Protein AF-A0A817WUB9-F1 (afdb_monomer)

Sequence (134 aa):
MGGEQMSQNYQQDLDNEITELYLNYQKHNDSKNVFAFSRTPTTFISSMVLCYLIAGILDAVWLGGINFIFMFAFWVCFVLLSVWLYTKYSGEYAEIGEYIDYFADVIWNNGFQPVYSKCLRSAMRSVLGHTKVE

Mean predicted aligned error: 12.69 Å

Nearest PDB structures (foldseek):
  7abk-assembly1_A  TM=3.435E-01  e=7.924E+00  Synechocystis sp. PCC 6803 substr. Kazusa

Radius of gyration: 25.68 Å; Cα contacts (8 Å, |Δi|>4): 61; chains: 1; bounding box: 82×30×75 Å

Solvent-accessible surface area (backbone atoms only — not comparable to full-atom values): 7224 Å² total; per-residue (Å²): 140,84,56,69,69,61,56,52,51,54,50,50,52,49,53,51,50,50,50,53,50,48,53,52,52,49,49,59,51,59,32,66,50,58,68,83,51,49,63,44,62,51,42,45,53,52,49,37,52,52,32,50,52,51,23,53,55,33,47,74,71,68,39,59,78,60,23,51,56,32,52,49,52,33,52,52,46,50,51,52,52,51,52,37,53,44,19,42,66,65,59,54,63,52,66,61,31,51,54,50,46,50,53,33,50,52,49,36,61,70,53,48,48,57,51,52,53,51,50,50,52,51,52,49,49,56,57,55,62,69,71,76,80,128

Structure (mmCIF, N/CA/C/O backbone):
data_AF-A0A817WUB9-F1
#
_entry.id   AF-A0A817WUB9-F1
#
loop_
_atom_site.group_PDB
_atom_site.id
_atom_site.type_symbol
_atom_site.label_atom_id
_atom_site.label_alt_id
_atom_site.label_comp_id
_atom_site.label_asym_id
_atom_site.label_entity_id
_atom_site.label_seq_id
_atom_site.pdbx_PDB_ins_code
_atom_site.Cartn_x
_atom_site.Cartn_y
_atom_site.Cartn_z
_atom_site.occupancy
_atom_site.B_iso_or_equiv
_atom_site.auth_seq_id
_atom_site.auth_comp_id
_atom_site.auth_asym_id
_atom_site.auth_atom_id
_atom_site.pdbx_PDB_model_num
ATOM 1 N N . MET A 1 1 ? -36.523 16.716 47.051 1.00 55.31 1 MET A N 1
ATOM 2 C CA . MET A 1 1 ? -35.891 16.706 45.714 1.00 55.31 1 MET A CA 1
ATOM 3 C C . MET A 1 1 ? -34.434 16.342 45.932 1.00 55.31 1 MET A C 1
ATOM 5 O O . MET A 1 1 ? -33.773 17.081 46.643 1.00 55.31 1 MET A O 1
ATOM 9 N N . GLY A 1 2 ? -33.996 15.171 45.463 1.00 62.38 2 GLY A N 1
ATOM 10 C CA . GLY A 1 2 ? -32.681 14.598 45.802 1.00 62.38 2 GLY A CA 1
ATOM 11 C C . GLY A 1 2 ? -32.767 13.285 46.585 1.00 62.38 2 GLY A C 1
ATOM 12 O O . GLY A 1 2 ? -32.112 13.138 47.607 1.00 62.38 2 GLY A O 1
ATOM 13 N N . GLY A 1 3 ? -33.629 12.357 46.158 1.00 57.06 3 GLY A N 1
ATOM 14 C CA . GLY A 1 3 ? -33.581 10.988 46.676 1.00 57.06 3 GLY A CA 1
ATOM 15 C C . GLY A 1 3 ? -32.403 10.241 46.049 1.00 57.06 3 GLY A C 1
ATOM 16 O O . GLY A 1 3 ? -32.166 10.400 44.852 1.00 57.06 3 GLY A O 1
ATOM 17 N N . GLU A 1 4 ? -31.696 9.423 46.834 1.00 61.25 4 GLU A N 1
ATOM 18 C CA . GLU A 1 4 ? -30.528 8.625 46.407 1.00 61.25 4 GLU A CA 1
ATOM 19 C C . GLU A 1 4 ? -30.766 7.843 45.106 1.00 61.25 4 GLU A C 1
ATOM 21 O O . GLU A 1 4 ? -29.852 7.691 44.305 1.00 61.25 4 GLU A O 1
ATOM 26 N N . GLN A 1 5 ? -32.011 7.437 44.843 1.00 60.31 5 GLN A N 1
ATOM 27 C CA . GLN A 1 5 ? -32.416 6.740 43.618 1.00 60.31 5 GLN A CA 1
ATOM 28 C C . GLN A 1 5 ? -32.199 7.566 42.337 1.00 60.31 5 GLN A C 1
ATOM 30 O O . GLN A 1 5 ? -31.810 7.010 41.316 1.00 60.31 5 GLN A O 1
ATOM 35 N N . MET A 1 6 ? -32.395 8.892 42.370 1.00 58.50 6 MET A N 1
ATOM 36 C CA . MET A 1 6 ? -32.057 9.741 41.217 1.00 58.50 6 MET A CA 1
ATOM 37 C C . MET A 1 6 ? -30.546 9.869 41.051 1.00 58.50 6 MET A C 1
ATOM 39 O O . MET A 1 6 ? -30.057 9.816 39.930 1.00 58.50 6 MET A O 1
ATOM 43 N N . SER A 1 7 ? -29.805 9.995 42.156 1.00 64.69 7 SER A N 1
ATOM 44 C CA . SER A 1 7 ? -28.343 10.077 42.107 1.00 64.69 7 SER A CA 1
ATOM 45 C C . SER A 1 7 ? -27.722 8.796 41.549 1.00 64.69 7 SER A C 1
ATOM 47 O O . SER A 1 7 ? -26.759 8.886 40.802 1.00 64.69 7 SER A O 1
ATOM 49 N N . GLN A 1 8 ? -28.286 7.625 41.864 1.00 68.25 8 GLN A N 1
ATOM 50 C CA . GLN A 1 8 ? -27.835 6.331 41.340 1.00 68.25 8 GLN A CA 1
ATOM 51 C C . GLN A 1 8 ? -28.081 6.190 39.835 1.00 68.25 8 GLN A C 1
ATOM 53 O O . GLN A 1 8 ? -27.194 5.725 39.126 1.00 68.25 8 GLN A O 1
ATOM 58 N N . ASN A 1 9 ? -29.234 6.647 39.336 1.00 72.81 9 ASN A N 1
ATOM 59 C CA . ASN A 1 9 ? -29.519 6.638 37.899 1.00 72.81 9 ASN A CA 1
ATOM 60 C C . ASN A 1 9 ? -28.563 7.562 37.131 1.00 72.81 9 ASN A C 1
ATOM 62 O O . ASN A 1 9 ? -27.948 7.128 36.167 1.00 72.81 9 ASN A O 1
ATOM 66 N N . TYR A 1 10 ? -28.346 8.793 37.614 1.00 75.31 10 TYR A N 1
ATOM 67 C CA . TYR A 1 10 ? -27.355 9.699 37.015 1.00 75.31 10 TYR A CA 1
ATOM 68 C C . TYR A 1 10 ? -25.935 9.124 37.057 1.00 75.31 10 TYR A C 1
ATOM 70 O O . TYR A 1 10 ? -25.145 9.360 36.148 1.00 75.31 10 TYR A O 1
ATOM 78 N N . GLN A 1 11 ? -25.600 8.372 38.105 1.00 76.50 11 GLN A N 1
ATOM 79 C CA . GLN A 1 11 ? -24.300 7.726 38.235 1.00 76.50 11 GLN A CA 1
ATOM 80 C C . GLN A 1 11 ? -24.132 6.576 37.232 1.00 76.50 11 GLN A C 1
ATOM 82 O O . GLN A 1 11 ? -23.060 6.447 36.653 1.00 76.50 11 GLN A O 1
ATOM 87 N N . GLN A 1 12 ? -25.182 5.785 36.984 1.00 79.50 12 GLN A N 1
ATOM 88 C CA . GLN A 1 12 ? -25.181 4.762 35.932 1.00 79.50 12 GLN A CA 1
ATOM 89 C C . GLN A 1 12 ? -25.124 5.369 34.529 1.00 79.50 12 GLN A C 1
ATOM 91 O O . GLN A 1 12 ? -24.380 4.872 33.689 1.00 79.50 12 GLN A O 1
ATOM 96 N N . ASP A 1 13 ? -25.869 6.446 34.280 1.00 79.94 13 ASP A N 1
ATOM 97 C CA . ASP A 1 13 ? -25.844 7.143 32.992 1.00 79.94 13 ASP A CA 1
ATOM 98 C C . ASP A 1 13 ? -24.445 7.706 32.700 1.00 79.94 13 ASP A C 1
ATOM 100 O O . ASP A 1 13 ? -23.924 7.517 31.603 1.00 79.94 13 ASP A O 1
ATOM 104 N N . LEU A 1 14 ? -23.790 8.303 33.703 1.00 82.94 14 LEU A N 1
ATOM 105 C CA . LEU A 1 14 ? -22.408 8.780 33.593 1.00 82.94 14 LEU A CA 1
ATOM 106 C C . LEU A 1 14 ? -21.403 7.646 33.357 1.00 82.94 14 LEU A C 1
ATOM 108 O O . LEU A 1 14 ? -20.484 7.810 32.561 1.00 82.94 14 LEU A O 1
ATOM 112 N N . ASP A 1 15 ? -21.551 6.505 34.032 1.00 81.81 15 ASP A N 1
ATOM 113 C CA . ASP A 1 15 ? -20.637 5.364 33.872 1.00 81.81 15 ASP A CA 1
ATOM 114 C C . ASP A 1 15 ? -20.759 4.743 32.468 1.00 81.81 15 ASP A C 1
ATOM 116 O O . ASP A 1 15 ? -19.759 4.404 31.825 1.00 81.81 15 ASP A O 1
ATOM 120 N N . ASN A 1 16 ? -21.986 4.690 31.941 1.00 81.94 16 ASN A N 1
ATOM 121 C CA . ASN A 1 16 ? -22.257 4.288 30.564 1.00 81.94 16 ASN A CA 1
ATOM 122 C C . ASN A 1 16 ? -21.649 5.277 29.559 1.00 81.94 16 ASN A C 1
ATOM 124 O O . ASN A 1 16 ? -20.958 4.852 28.633 1.00 81.94 16 ASN A O 1
ATOM 128 N N . GLU A 1 17 ? -21.839 6.583 29.762 1.00 81.31 17 GLU A N 1
ATOM 129 C CA . GLU A 1 17 ? -21.307 7.630 28.881 1.00 81.31 17 GLU A CA 1
ATOM 130 C C . GLU A 1 17 ? -19.768 7.650 28.886 1.00 81.31 17 GLU A C 1
ATOM 132 O O . GLU A 1 17 ? -19.136 7.745 27.833 1.00 81.31 17 GLU A O 1
ATOM 137 N N . ILE A 1 18 ? -19.139 7.465 30.054 1.00 81.00 18 ILE A N 1
ATOM 138 C CA . ILE A 1 18 ? -17.680 7.324 30.190 1.00 81.00 18 ILE A CA 1
ATOM 139 C C . ILE A 1 18 ? -17.180 6.076 29.461 1.00 81.00 18 ILE A C 1
ATOM 141 O O . ILE A 1 18 ? -16.154 6.141 28.781 1.00 81.00 18 ILE A O 1
ATOM 145 N N . THR A 1 19 ? -17.887 4.951 29.574 1.00 82.12 19 THR A N 1
ATOM 146 C CA . THR A 1 19 ? -17.523 3.704 28.885 1.00 82.12 19 THR A CA 1
ATOM 147 C C . THR A 1 19 ? -17.631 3.860 27.367 1.00 82.12 19 THR A C 1
ATOM 149 O O . THR A 1 19 ? -16.750 3.418 26.627 1.00 82.12 19 THR A O 1
ATOM 152 N N . GLU A 1 20 ? -18.667 4.543 26.888 1.00 80.12 20 GLU A N 1
ATOM 153 C CA . GLU A 1 20 ? -18.881 4.815 25.467 1.00 80.12 20 GLU A CA 1
ATOM 154 C C . GLU A 1 20 ? -17.828 5.786 24.905 1.00 80.12 20 GLU A C 1
ATOM 156 O O . GLU A 1 20 ? -17.240 5.539 23.848 1.00 80.12 20 GLU A O 1
ATOM 161 N N . LEU A 1 21 ? -17.495 6.842 25.656 1.00 79.25 21 LEU A N 1
ATOM 162 C CA . LEU A 1 21 ? -16.381 7.743 25.354 1.00 79.25 21 LEU A CA 1
ATOM 163 C C . LEU A 1 21 ? -15.045 6.997 25.341 1.00 79.25 21 LEU A C 1
ATOM 165 O O . LEU A 1 21 ? -14.257 7.191 24.419 1.00 79.25 21 LEU A O 1
ATOM 169 N N . TYR A 1 22 ? -14.788 6.125 26.318 1.00 78.38 22 TYR A N 1
ATOM 170 C CA . TYR A 1 22 ? -13.572 5.313 26.382 1.00 78.38 22 TYR A CA 1
ATOM 171 C C . TYR A 1 22 ? -13.434 4.410 25.154 1.00 78.38 22 TYR A C 1
ATOM 173 O O . TYR A 1 22 ? -12.372 4.395 24.532 1.00 78.38 22 TYR A O 1
ATOM 181 N N . LEU A 1 23 ? -14.509 3.730 24.745 1.00 76.38 23 LEU A N 1
ATOM 182 C CA . LEU A 1 23 ? -14.531 2.914 23.528 1.00 76.38 23 LEU A CA 1
ATOM 183 C C . LEU A 1 23 ? -14.277 3.754 22.268 1.00 76.38 23 LEU A C 1
ATOM 185 O O . LEU A 1 23 ? -13.525 3.332 21.385 1.00 76.38 23 LEU A O 1
ATOM 189 N N . ASN A 1 24 ? -14.842 4.961 22.191 1.00 70.38 24 ASN A N 1
ATOM 190 C CA . ASN A 1 24 ? -14.583 5.893 21.093 1.00 70.38 24 ASN A CA 1
ATOM 191 C C . ASN A 1 24 ? -13.128 6.386 21.071 1.00 70.38 24 ASN A C 1
ATOM 193 O O . ASN A 1 24 ? -12.498 6.408 20.012 1.00 70.38 24 ASN A O 1
ATOM 197 N N . TYR A 1 25 ? -12.553 6.730 22.225 1.00 70.44 25 TYR A N 1
ATOM 198 C CA . TYR A 1 25 ? -11.150 7.138 22.329 1.00 70.44 25 TYR A CA 1
ATOM 199 C C . TYR A 1 25 ? -10.185 5.983 22.063 1.00 70.44 25 TYR A C 1
ATOM 201 O O . TYR A 1 25 ? -9.132 6.205 21.466 1.00 70.44 25 TYR A O 1
ATOM 209 N N . GLN A 1 26 ? -10.537 4.757 22.450 1.00 67.31 26 GLN A N 1
ATOM 210 C CA . GLN A 1 26 ? -9.768 3.556 22.141 1.00 67.31 26 GLN A CA 1
ATOM 211 C C . GLN A 1 26 ? -9.732 3.312 20.628 1.00 67.31 26 GLN A C 1
ATOM 213 O O . GLN A 1 26 ? -8.642 3.210 20.067 1.00 67.31 26 GLN A O 1
ATOM 218 N N . LYS A 1 27 ? -10.887 3.350 19.946 1.00 63.31 27 LYS A N 1
ATOM 219 C CA . LYS A 1 27 ? -10.953 3.285 18.473 1.00 63.31 27 LYS A CA 1
ATOM 220 C C . LYS A 1 27 ? -10.116 4.382 17.811 1.00 63.31 27 LYS A C 1
ATOM 222 O O . LYS A 1 27 ? -9.385 4.122 16.855 1.00 63.31 27 LYS A O 1
ATOM 227 N N . HIS A 1 28 ? -10.164 5.601 18.347 1.00 60.12 28 HIS A N 1
ATOM 228 C CA . H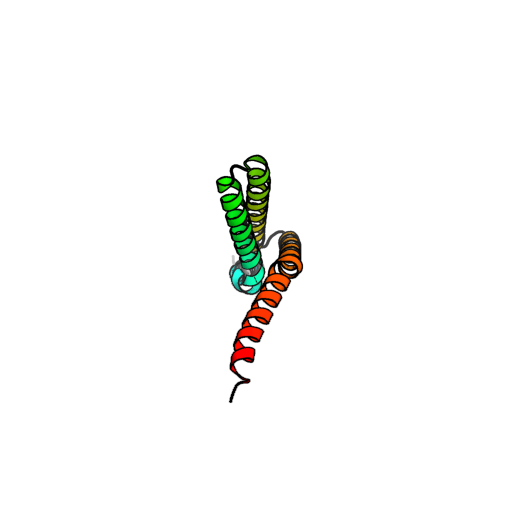IS A 1 28 ? -9.388 6.721 17.819 1.00 60.12 28 HIS A CA 1
ATOM 229 C C . HIS A 1 28 ? -7.870 6.580 18.080 1.00 60.12 28 HIS A C 1
ATOM 231 O O . HIS A 1 28 ? -7.060 7.084 17.295 1.00 60.12 28 HIS A O 1
ATOM 237 N N . ASN A 1 29 ? -7.456 5.904 19.154 1.00 64.12 29 ASN A N 1
ATOM 238 C CA . ASN A 1 29 ? -6.045 5.631 19.447 1.00 64.12 29 ASN A CA 1
ATOM 239 C C . ASN A 1 29 ? -5.489 4.465 18.625 1.00 64.12 29 ASN A C 1
ATOM 241 O O . ASN A 1 29 ? -4.366 4.571 18.132 1.00 64.12 29 ASN A O 1
ATOM 245 N N . ASP A 1 30 ? -6.269 3.410 18.396 1.00 60.03 30 ASP A N 1
ATOM 246 C CA . ASP A 1 30 ? -5.870 2.309 17.509 1.00 60.03 30 ASP A CA 1
ATOM 247 C C . ASP A 1 30 ? -5.674 2.799 16.067 1.00 60.03 30 ASP A C 1
ATOM 249 O O . ASP A 1 30 ? -4.732 2.391 15.384 1.00 60.03 30 ASP A O 1
ATOM 253 N N . SER A 1 31 ? -6.468 3.787 15.644 1.00 52.06 31 SER A N 1
ATOM 254 C CA . SER A 1 31 ? -6.295 4.489 14.369 1.00 52.06 31 SER A CA 1
ATOM 255 C C . SER A 1 31 ? -4.956 5.238 14.244 1.00 52.06 31 SER A C 1
ATOM 257 O O . SER A 1 31 ? -4.450 5.432 13.140 1.00 52.06 31 SER A O 1
ATOM 259 N N . LYS A 1 32 ? -4.307 5.615 15.357 1.00 55.94 32 LYS A N 1
ATOM 260 C CA . LYS A 1 32 ? -2.967 6.234 15.334 1.00 55.94 32 LYS A CA 1
ATOM 261 C C . LYS A 1 32 ? -1.832 5.217 15.190 1.00 55.94 32 LYS A C 1
ATOM 263 O O . LYS A 1 32 ? -0.698 5.621 14.933 1.00 55.94 32 LYS A O 1
ATOM 268 N N . ASN A 1 33 ? -2.111 3.913 15.254 1.00 57.44 33 ASN A N 1
ATOM 269 C CA . ASN A 1 33 ? -1.109 2.856 15.097 1.00 57.44 33 ASN A CA 1
ATOM 270 C C . ASN A 1 33 ? -0.802 2.507 13.622 1.00 57.44 33 ASN A C 1
ATOM 272 O O . ASN A 1 33 ? -0.425 1.384 13.287 1.00 57.44 33 ASN A O 1
ATOM 276 N N . VAL A 1 34 ? -0.919 3.488 12.719 1.00 56.09 34 VAL A N 1
ATOM 277 C CA . VAL A 1 34 ? -0.558 3.376 11.290 1.00 56.09 3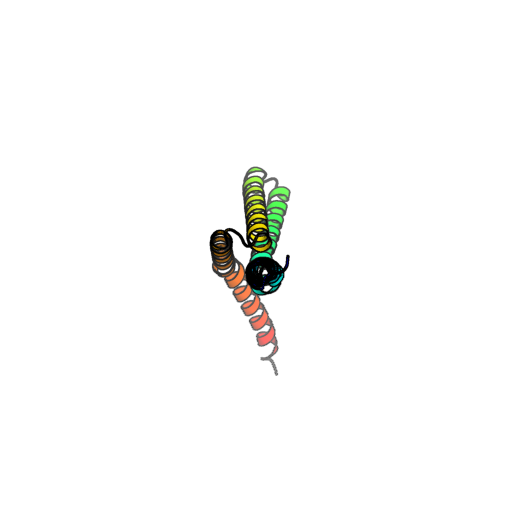4 VAL A CA 1
ATOM 278 C C . VAL A 1 34 ? 0.918 2.988 11.110 1.00 56.09 34 VAL A C 1
ATOM 280 O O . VAL A 1 34 ? 1.285 2.332 10.136 1.00 56.09 34 VAL A O 1
ATOM 283 N N . PHE A 1 35 ? 1.770 3.331 12.081 1.00 51.09 35 PHE A N 1
ATOM 284 C CA . PHE A 1 35 ? 3.194 3.001 12.064 1.00 51.09 35 PHE A CA 1
ATOM 285 C C . PHE A 1 35 ? 3.500 1.518 12.327 1.00 51.09 35 PHE A C 1
ATOM 287 O O . PHE A 1 35 ? 4.504 1.027 11.810 1.00 51.09 35 PHE A O 1
ATOM 294 N N . ALA A 1 36 ? 2.643 0.773 13.039 1.00 53.12 36 ALA A N 1
ATOM 295 C CA . ALA A 1 36 ? 2.843 -0.669 13.230 1.00 53.12 36 ALA A CA 1
ATOM 296 C C . ALA A 1 36 ? 2.701 -1.459 11.916 1.00 53.12 36 ALA A C 1
ATOM 298 O O . ALA A 1 36 ? 3.361 -2.480 11.731 1.00 53.12 36 ALA A O 1
ATOM 299 N N . PHE A 1 37 ? 1.919 -0.941 10.963 1.00 57.44 37 PHE A N 1
ATOM 300 C CA . PHE A 1 37 ? 1.711 -1.538 9.642 1.00 57.44 37 PHE A CA 1
ATOM 301 C C . PHE A 1 37 ? 2.513 -0.845 8.535 1.00 57.44 37 PHE A C 1
ATOM 303 O O . PHE A 1 37 ? 2.125 -0.893 7.375 1.00 57.44 37 PHE A O 1
ATOM 310 N N . SER A 1 38 ? 3.656 -0.227 8.858 1.00 61.31 38 SER A N 1
ATOM 311 C CA . SER A 1 38 ? 4.493 0.536 7.910 1.00 61.31 38 SER A CA 1
ATOM 312 C C . SER A 1 38 ? 4.881 -0.231 6.627 1.00 61.31 38 SER A C 1
ATOM 314 O O . SER A 1 38 ? 5.171 0.385 5.598 1.00 61.31 38 SER A O 1
ATOM 316 N N . ARG A 1 39 ? 4.827 -1.570 6.635 1.00 72.06 39 ARG A N 1
ATOM 317 C CA . ARG A 1 39 ? 5.127 -2.406 5.464 1.00 72.06 39 ARG A CA 1
ATOM 318 C C . ARG A 1 39 ? 4.136 -2.187 4.314 1.00 72.06 39 ARG A C 1
ATOM 320 O O . ARG A 1 39 ? 4.578 -1.928 3.199 1.00 72.06 39 ARG A O 1
ATOM 327 N N . THR A 1 40 ? 2.833 -2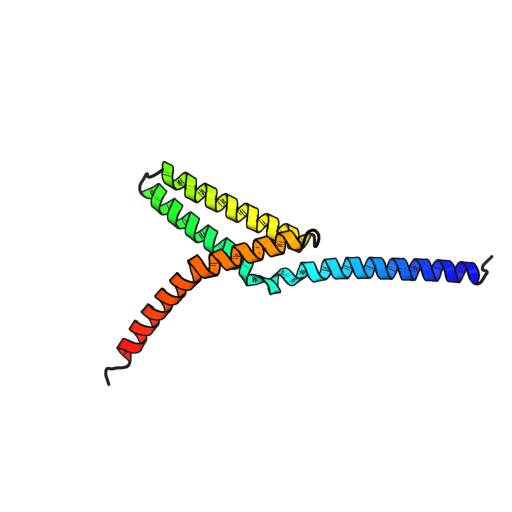.201 4.577 1.00 81.94 40 THR A N 1
ATOM 328 C CA . THR A 1 40 ? 1.784 -2.053 3.555 1.00 81.94 40 THR A CA 1
ATOM 329 C C . THR A 1 40 ? 1.887 -0.751 2.749 1.00 81.94 40 THR A C 1
ATOM 331 O O . THR A 1 40 ? 2.035 -0.830 1.526 1.00 81.94 40 THR A O 1
ATOM 334 N N . PRO A 1 41 ? 1.932 0.453 3.359 1.00 83.12 41 PRO A N 1
ATOM 335 C CA . PRO A 1 41 ? 2.079 1.690 2.599 1.00 83.12 41 PRO A CA 1
ATOM 336 C C . PRO A 1 41 ? 3.416 1.742 1.850 1.00 83.12 41 PRO A C 1
ATOM 338 O O . PRO A 1 41 ? 3.461 2.199 0.709 1.00 83.12 41 PRO A O 1
ATOM 341 N N . THR A 1 42 ? 4.494 1.196 2.426 1.00 86.44 42 THR A N 1
ATOM 342 C CA . THR A 1 42 ? 5.802 1.129 1.754 1.00 86.44 42 THR A CA 1
ATOM 343 C C . THR A 1 42 ? 5.744 0.285 0.478 1.00 86.44 42 THR A C 1
ATOM 345 O O . THR A 1 42 ? 6.313 0.681 -0.541 1.00 86.44 42 THR A O 1
ATOM 348 N N . THR A 1 43 ? 5.037 -0.850 0.490 1.00 87.69 43 THR A N 1
ATOM 349 C CA . THR A 1 43 ? 4.908 -1.726 -0.689 1.00 87.69 43 THR A CA 1
ATOM 350 C C . THR A 1 43 ? 4.118 -1.067 -1.819 1.00 87.69 43 THR A C 1
ATOM 352 O O . THR A 1 43 ? 4.569 -1.093 -2.966 1.00 87.69 43 THR A O 1
ATOM 355 N N . PHE A 1 44 ? 2.993 -0.412 -1.510 1.00 88.69 44 PHE A N 1
ATOM 356 C CA . PHE A 1 44 ? 2.174 0.282 -2.505 1.00 88.69 44 PHE A CA 1
ATOM 357 C C . PHE A 1 44 ? 2.903 1.480 -3.102 1.00 88.69 44 PHE A C 1
ATOM 359 O O . PHE A 1 44 ? 2.956 1.603 -4.324 1.00 88.69 44 PHE A O 1
ATOM 366 N N . ILE A 1 45 ? 3.543 2.311 -2.273 1.00 88.31 45 ILE A N 1
ATOM 367 C CA . ILE A 1 45 ? 4.337 3.450 -2.752 1.00 88.31 45 ILE A CA 1
ATOM 368 C C . ILE A 1 45 ? 5.495 2.960 -3.630 1.00 88.31 45 ILE A C 1
ATOM 370 O O . ILE A 1 45 ? 5.708 3.485 -4.721 1.00 88.31 45 ILE A O 1
ATOM 374 N N . SER A 1 46 ? 6.210 1.912 -3.211 1.00 89.56 46 SER A N 1
ATOM 375 C CA . SER A 1 46 ? 7.293 1.3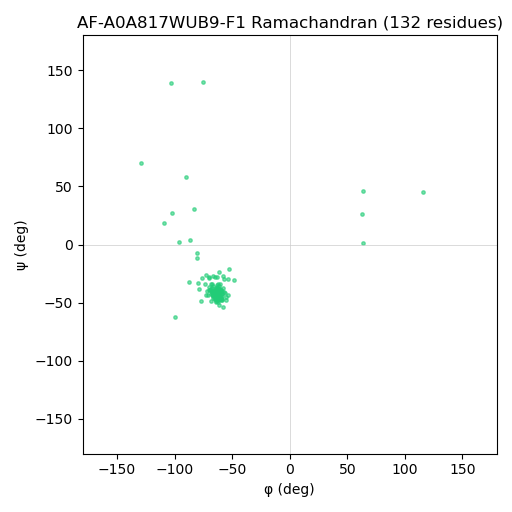35 -4.019 1.00 89.56 46 SER A CA 1
ATOM 376 C C . SER A 1 46 ? 6.774 0.794 -5.354 1.00 89.56 46 SER A C 1
ATOM 378 O O . SER A 1 46 ? 7.413 0.979 -6.389 1.00 89.56 46 SER A O 1
ATOM 380 N N . SER A 1 47 ? 5.603 0.150 -5.353 1.00 89.31 47 SER A N 1
ATOM 381 C CA . SER A 1 47 ? 4.973 -0.390 -6.563 1.00 89.31 47 SER A CA 1
ATOM 382 C C . SER A 1 47 ? 4.564 0.722 -7.526 1.00 89.31 47 SER A C 1
ATOM 384 O O . SER A 1 47 ? 4.849 0.644 -8.722 1.00 89.31 47 SER A O 1
ATOM 386 N N . MET A 1 48 ? 3.984 1.800 -6.997 1.00 91.50 48 MET A N 1
ATOM 387 C CA . MET A 1 48 ? 3.633 3.000 -7.752 1.00 91.50 48 MET A CA 1
ATOM 388 C C . MET A 1 48 ? 4.859 3.631 -8.417 1.00 91.50 48 MET A C 1
ATOM 390 O O . MET A 1 48 ? 4.820 3.921 -9.611 1.00 91.50 48 MET A O 1
ATOM 394 N N . VAL A 1 49 ? 5.963 3.790 -7.681 1.00 90.44 49 VAL A N 1
ATOM 395 C CA . VAL A 1 49 ? 7.217 4.326 -8.234 1.00 90.44 49 VAL A CA 1
ATOM 396 C C . VAL A 1 49 ? 7.737 3.435 -9.362 1.00 90.44 49 VAL A C 1
ATOM 398 O O . VAL A 1 49 ? 8.057 3.942 -10.433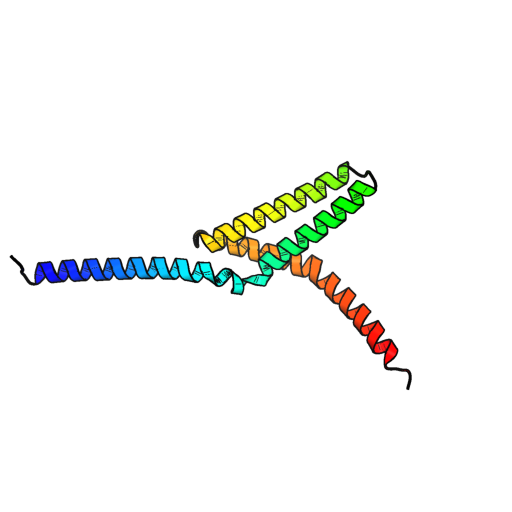 1.00 90.44 49 VAL A O 1
ATOM 401 N N . LEU A 1 50 ? 7.774 2.113 -9.169 1.00 90.12 50 LEU A N 1
ATOM 402 C CA . LEU A 1 50 ? 8.217 1.187 -10.216 1.00 90.12 50 LEU A CA 1
ATOM 403 C C . LEU A 1 50 ? 7.336 1.258 -11.468 1.00 90.12 50 LEU A C 1
ATOM 405 O O . LEU A 1 50 ? 7.863 1.361 -12.574 1.00 90.12 50 LEU A O 1
ATOM 409 N N . CYS A 1 51 ? 6.011 1.239 -11.306 1.00 88.94 51 CYS A N 1
ATOM 410 C CA . CYS A 1 51 ? 5.082 1.326 -12.433 1.00 88.94 51 CYS A CA 1
ATOM 411 C C . CYS A 1 51 ? 5.232 2.652 -13.184 1.00 88.94 51 CYS A C 1
ATOM 413 O O . CYS A 1 51 ? 5.255 2.647 -14.412 1.00 88.94 51 CYS A O 1
ATOM 415 N N . TYR A 1 52 ? 5.394 3.767 -12.465 1.00 90.44 52 TYR A N 1
ATOM 416 C CA . TYR A 1 52 ? 5.593 5.086 -13.064 1.00 90.44 52 TYR A CA 1
ATOM 417 C C . TYR A 1 52 ? 6.923 5.192 -13.824 1.00 90.44 52 TYR A C 1
ATOM 419 O O . TYR A 1 52 ? 6.961 5.743 -14.921 1.00 90.44 52 TYR A O 1
ATOM 427 N N . LEU A 1 53 ? 8.009 4.623 -13.291 1.00 90.25 53 LEU A N 1
ATOM 428 C CA . LEU A 1 53 ? 9.298 4.585 -13.990 1.00 90.25 53 LEU A CA 1
ATOM 429 C C . LEU A 1 53 ? 9.215 3.766 -15.283 1.00 90.25 53 LEU A C 1
ATOM 431 O O . LEU A 1 53 ? 9.709 4.207 -16.318 1.00 90.25 53 LEU A O 1
ATOM 435 N N . ILE A 1 54 ? 8.564 2.598 -15.243 1.00 87.75 54 ILE A N 1
ATOM 436 C CA . ILE A 1 54 ? 8.364 1.758 -16.434 1.00 87.75 54 ILE A CA 1
ATOM 437 C C . ILE A 1 54 ? 7.490 2.489 -17.460 1.00 87.75 54 ILE A C 1
ATOM 439 O O . ILE A 1 54 ? 7.844 2.530 -18.636 1.00 87.75 54 ILE A O 1
ATOM 443 N N . ALA A 1 55 ? 6.396 3.108 -17.013 1.00 88.06 55 ALA A N 1
ATOM 444 C CA . ALA A 1 55 ? 5.532 3.946 -17.839 1.00 88.06 55 ALA A CA 1
ATOM 445 C C . ALA A 1 55 ? 6.319 5.077 -18.524 1.00 88.06 55 ALA A C 1
ATOM 447 O O . ALA A 1 55 ? 6.231 5.227 -19.738 1.00 88.06 55 ALA A O 1
ATOM 448 N N . GLY A 1 56 ? 7.162 5.804 -17.783 1.00 87.06 56 GLY A N 1
ATOM 449 C CA . GLY A 1 56 ? 8.000 6.876 -18.331 1.00 87.06 56 GLY A CA 1
ATOM 450 C C . GLY A 1 56 ? 9.015 6.392 -19.372 1.00 87.06 56 GLY A C 1
ATOM 451 O O . GLY A 1 56 ? 9.216 7.055 -20.388 1.00 87.06 56 GLY A O 1
ATOM 452 N N . ILE A 1 57 ? 9.617 5.213 -19.173 1.00 87.38 57 ILE A N 1
ATOM 453 C CA . ILE A 1 57 ? 10.509 4.601 -20.173 1.00 87.38 57 ILE A CA 1
ATOM 454 C C . ILE A 1 57 ? 9.721 4.212 -21.432 1.00 87.38 57 ILE A C 1
ATOM 456 O O . ILE A 1 57 ? 10.183 4.457 -22.543 1.00 87.38 57 ILE A O 1
ATOM 460 N N . LEU A 1 58 ? 8.534 3.621 -21.280 1.00 86.88 58 LEU A N 1
ATOM 461 C CA . LEU A 1 58 ? 7.682 3.227 -22.407 1.00 86.88 58 LEU A CA 1
ATOM 462 C C . LEU A 1 58 ? 7.187 4.431 -23.212 1.00 86.88 58 LEU A C 1
ATOM 464 O O . LEU A 1 58 ? 7.149 4.372 -24.443 1.00 86.88 58 LEU A O 1
ATOM 468 N N . ASP A 1 59 ? 6.841 5.517 -22.525 1.00 86.00 59 ASP A N 1
ATOM 469 C CA . ASP A 1 59 ? 6.425 6.776 -23.141 1.00 86.00 59 ASP A CA 1
ATOM 470 C C . ASP A 1 59 ? 7.570 7.400 -23.952 1.00 86.00 59 ASP A C 1
ATOM 472 O O . ASP A 1 59 ? 7.377 7.799 -25.100 1.00 86.00 59 ASP A O 1
ATOM 476 N N . ALA A 1 60 ? 8.800 7.349 -23.427 1.00 83.38 60 ALA A N 1
ATOM 477 C CA . ALA A 1 60 ? 9.998 7.795 -24.141 1.00 83.38 60 ALA A CA 1
ATOM 478 C C . ALA A 1 60 ? 10.297 6.977 -25.415 1.00 83.38 60 ALA A C 1
ATOM 480 O O . ALA A 1 60 ? 10.873 7.504 -26.365 1.00 83.38 60 ALA A O 1
ATOM 481 N N . VAL A 1 61 ? 9.888 5.703 -25.462 1.00 85.19 61 VAL A N 1
ATOM 482 C CA . VAL A 1 61 ? 10.019 4.818 -26.639 1.00 85.19 61 VAL A CA 1
ATOM 483 C C . VAL A 1 61 ? 8.826 4.972 -27.607 1.00 85.19 61 VAL A C 1
ATOM 485 O O . VAL A 1 61 ? 8.758 4.290 -28.628 1.00 85.19 61 VAL A O 1
ATOM 488 N N . TRP A 1 62 ? 7.895 5.897 -27.335 1.00 77.81 62 TRP A N 1
ATOM 489 C CA . TRP A 1 62 ? 6.679 6.146 -28.125 1.00 77.81 62 TRP A CA 1
ATOM 490 C C . TRP A 1 62 ? 5.706 4.949 -28.169 1.00 77.81 62 TRP A C 1
ATOM 492 O O . TRP A 1 62 ? 4.905 4.798 -29.094 1.00 77.81 62 TRP A O 1
ATOM 502 N N . LEU A 1 63 ? 5.735 4.083 -27.147 1.00 75.44 63 LEU A N 1
ATOM 503 C CA . LEU A 1 63 ? 4.834 2.931 -26.988 1.00 75.44 63 LEU A CA 1
ATOM 504 C C . LEU A 1 63 ? 3.569 3.324 -26.206 1.00 75.44 63 LEU A C 1
ATOM 506 O O . LEU A 1 63 ? 3.245 2.745 -25.164 1.00 75.44 63 LEU A O 1
ATOM 510 N N . GLY A 1 64 ? 2.830 4.308 -26.726 1.00 72.75 64 GLY A N 1
ATOM 511 C CA . GLY A 1 64 ? 1.707 4.943 -26.021 1.00 72.75 64 GLY A CA 1
ATOM 512 C C . GLY A 1 64 ? 0.592 3.985 -25.571 1.00 72.75 64 GLY A C 1
ATOM 513 O O . GLY A 1 64 ? -0.023 4.201 -24.530 1.00 72.75 64 GLY A O 1
ATOM 514 N N . GLY A 1 65 ? 0.362 2.882 -26.293 1.00 78.38 65 GLY A N 1
ATOM 515 C CA . GLY A 1 65 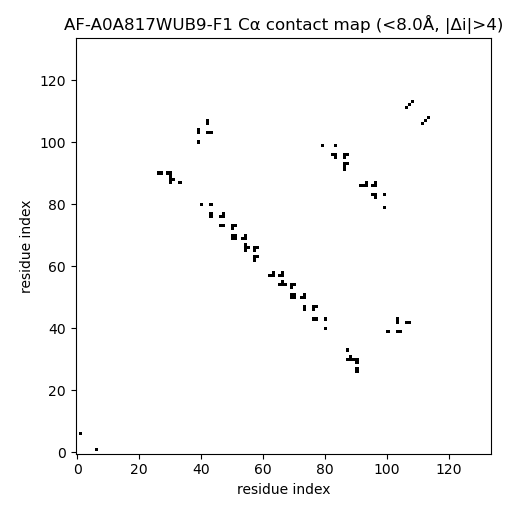? -0.660 1.895 -25.919 1.00 78.38 65 GLY A CA 1
ATOM 516 C C . GLY A 1 65 ? -0.336 1.117 -24.637 1.00 78.38 65 GLY A C 1
ATOM 517 O O . GLY A 1 65 ? -1.222 0.860 -23.827 1.00 78.38 65 GLY A O 1
ATOM 518 N N . ILE A 1 66 ? 0.937 0.770 -24.420 1.00 80.50 66 ILE A N 1
ATOM 519 C CA . ILE A 1 66 ? 1.365 0.006 -23.236 1.00 80.50 66 ILE A CA 1
ATOM 520 C C . ILE A 1 66 ? 1.477 0.937 -22.023 1.00 80.50 66 ILE A C 1
ATOM 522 O O . ILE A 1 66 ? 1.146 0.530 -20.910 1.00 80.50 66 ILE A O 1
ATOM 526 N N . ASN A 1 67 ? 1.859 2.200 -22.242 1.00 85.88 67 ASN A N 1
ATOM 527 C CA . ASN A 1 67 ? 1.919 3.221 -21.195 1.00 85.88 67 ASN A CA 1
ATOM 528 C C . ASN A 1 67 ? 0.582 3.338 -20.431 1.00 85.88 67 ASN A C 1
ATOM 530 O O . ASN A 1 67 ? 0.561 3.328 -19.200 1.00 85.88 67 ASN A O 1
ATOM 534 N N . PHE A 1 68 ? -0.549 3.327 -21.148 1.00 85.44 68 PHE A N 1
ATOM 535 C CA . PHE A 1 68 ? -1.878 3.416 -20.535 1.00 85.44 68 PHE A CA 1
ATOM 536 C C . PHE A 1 68 ? -2.161 2.294 -19.522 1.00 85.44 68 PHE A C 1
ATOM 538 O O . PHE A 1 68 ? -2.753 2.550 -18.477 1.00 85.44 68 PHE A O 1
ATOM 545 N N . ILE A 1 69 ? -1.703 1.064 -19.783 1.00 89.56 69 ILE A N 1
ATOM 546 C CA . ILE A 1 69 ? -1.907 -0.077 -18.875 1.00 89.56 69 ILE A CA 1
ATOM 547 C C . ILE A 1 69 ? -1.132 0.126 -17.566 1.00 89.56 69 ILE A C 1
ATOM 549 O O . ILE A 1 69 ? -1.675 -0.106 -16.486 1.00 89.56 69 ILE A O 1
ATOM 553 N N . PHE A 1 70 ? 0.116 0.597 -17.643 1.00 88.19 70 PHE A N 1
ATOM 554 C CA . PHE A 1 70 ? 0.930 0.874 -16.453 1.00 88.19 70 PHE A CA 1
ATOM 555 C C . PHE A 1 70 ? 0.409 2.077 -15.661 1.00 88.19 70 PHE A C 1
ATOM 557 O O . PHE A 1 70 ? 0.366 2.030 -14.433 1.00 88.19 70 PHE A O 1
ATOM 564 N N . MET A 1 71 ? -0.048 3.122 -16.351 1.00 87.88 71 MET A N 1
ATOM 565 C CA . MET A 1 71 ? -0.735 4.260 -15.736 1.00 87.88 71 MET A CA 1
ATOM 566 C C . MET A 1 71 ? -2.032 3.831 -15.042 1.00 87.88 71 MET A C 1
ATOM 568 O O . M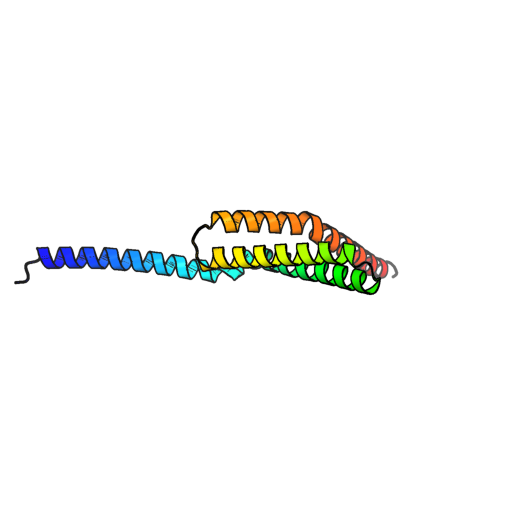ET A 1 71 ? -2.287 4.233 -13.911 1.00 87.88 71 MET A O 1
ATOM 572 N N . PHE A 1 72 ? -2.834 2.965 -15.662 1.00 91.75 72 PHE A N 1
ATOM 573 C CA . PHE A 1 72 ? -4.036 2.421 -15.033 1.00 91.75 72 PHE A CA 1
ATOM 574 C C . PHE A 1 72 ? -3.701 1.594 -13.784 1.00 91.75 72 PHE A C 1
ATOM 576 O O . PHE A 1 72 ? -4.307 1.796 -12.733 1.00 91.75 72 PHE A O 1
ATOM 583 N N . ALA A 1 73 ? -2.692 0.720 -13.859 1.00 90.00 73 ALA A N 1
ATOM 584 C CA . ALA A 1 73 ? -2.220 -0.047 -12.707 1.00 90.00 73 ALA A CA 1
ATOM 585 C C . ALA A 1 73 ? -1.746 0.863 -11.558 1.00 90.00 73 ALA A C 1
ATOM 587 O O . ALA A 1 73 ? -2.059 0.606 -10.396 1.00 90.00 73 ALA A O 1
ATOM 588 N N . PHE A 1 74 ? -1.059 1.965 -11.876 1.00 91.19 74 PHE A N 1
ATOM 589 C CA . PHE A 1 74 ? -0.683 2.985 -10.897 1.00 91.19 74 PHE A CA 1
ATOM 590 C C . PHE A 1 74 ? -1.910 3.577 -10.189 1.00 91.19 74 PHE A C 1
ATOM 592 O O . PHE A 1 74 ? -1.936 3.638 -8.959 1.00 91.19 74 PHE A O 1
ATOM 599 N N . TRP A 1 75 ? -2.944 3.967 -10.942 1.00 92.50 75 TRP A N 1
ATOM 600 C CA . TRP A 1 75 ? -4.181 4.506 -10.370 1.00 92.50 75 TRP A CA 1
ATOM 601 C C . TRP A 1 75 ? -4.899 3.496 -9.473 1.00 92.50 75 TRP A C 1
ATOM 603 O O . TRP A 1 75 ? -5.384 3.867 -8.406 1.00 92.50 75 TRP A O 1
ATOM 613 N N . VAL A 1 76 ? -4.911 2.215 -9.848 1.00 92.25 76 VAL A N 1
ATOM 614 C CA . VAL A 1 76 ? -5.465 1.142 -9.007 1.00 92.25 76 VAL A CA 1
ATOM 615 C C . VAL A 1 76 ? -4.711 1.038 -7.678 1.00 92.25 76 VAL A C 1
ATOM 617 O O . VAL A 1 76 ? -5.344 1.026 -6.622 1.00 92.25 76 VAL A O 1
ATOM 620 N N . CYS A 1 77 ? -3.374 1.037 -7.699 1.00 90.00 77 CYS A N 1
ATOM 621 C CA . CYS A 1 77 ? -2.563 1.036 -6.476 1.00 90.00 77 CYS A CA 1
ATOM 622 C C . CYS A 1 77 ? -2.819 2.275 -5.604 1.00 90.00 77 CYS A C 1
ATOM 624 O O . CYS A 1 77 ? -2.873 2.161 -4.381 1.00 90.00 77 CYS A O 1
ATOM 626 N N . PHE A 1 78 ? -3.018 3.447 -6.214 1.00 91.25 78 PHE A N 1
ATOM 627 C CA . PHE A 1 78 ? -3.329 4.678 -5.486 1.00 91.25 78 PHE A CA 1
ATOM 628 C C . PHE A 1 78 ? -4.687 4.612 -4.777 1.00 91.25 78 PHE A C 1
ATOM 630 O O . PHE A 1 78 ? -4.803 4.995 -3.610 1.00 91.25 78 PHE A O 1
ATOM 637 N N . VAL A 1 79 ? -5.713 4.094 -5.457 1.00 91.81 79 VAL A N 1
ATOM 638 C CA . VAL A 1 79 ? -7.039 3.899 -4.857 1.00 91.81 79 VAL A CA 1
ATOM 639 C C . VAL A 1 79 ? -6.965 2.873 -3.728 1.00 91.81 79 VAL A C 1
ATOM 641 O O . VAL A 1 79 ? -7.485 3.143 -2.651 1.00 91.81 79 VAL A O 1
ATOM 644 N N . LEU A 1 80 ? -6.260 1.752 -3.914 1.00 89.25 80 LEU A N 1
ATOM 645 C CA . LEU A 1 80 ? -6.054 0.745 -2.864 1.00 89.25 80 LEU A CA 1
ATOM 646 C C . LEU A 1 80 ? -5.362 1.326 -1.626 1.00 89.25 80 LEU A C 1
ATOM 648 O O . LEU A 1 80 ? -5.820 1.091 -0.511 1.00 89.25 80 LEU A O 1
ATOM 652 N N . LEU A 1 81 ? -4.313 2.132 -1.810 1.00 88.69 81 LEU A N 1
ATOM 653 C CA . LEU A 1 81 ? -3.647 2.834 -0.711 1.00 88.69 81 LEU A CA 1
ATOM 654 C C . LEU A 1 81 ? -4.598 3.814 -0.006 1.00 88.69 81 LEU A C 1
ATOM 656 O O . LEU A 1 81 ? -4.600 3.901 1.220 1.00 88.69 81 LEU A O 1
ATOM 660 N N . SER A 1 82 ? -5.424 4.533 -0.766 1.00 88.50 82 SER A N 1
ATOM 661 C CA . SER A 1 82 ? -6.399 5.479 -0.213 1.00 88.50 82 SER A CA 1
ATOM 662 C C . SER A 1 82 ? -7.489 4.766 0.593 1.00 88.50 82 SER A C 1
ATOM 664 O O . SER A 1 82 ? -7.825 5.207 1.690 1.00 88.50 82 SER A O 1
ATOM 666 N N . VAL A 1 83 ? -7.998 3.632 0.097 1.00 87.88 83 VAL A N 1
ATOM 667 C CA . VAL A 1 83 ? -8.970 2.784 0.806 1.00 87.88 83 VAL A CA 1
ATOM 668 C C . VAL A 1 83 ? -8.342 2.180 2.059 1.00 87.88 83 VAL A C 1
ATOM 670 O O . VAL A 1 83 ? -8.964 2.190 3.116 1.00 87.88 83 VAL A O 1
ATOM 673 N N . TRP A 1 84 ? -7.091 1.726 1.980 1.00 85.88 84 TRP A N 1
ATOM 674 C CA . TRP A 1 84 ? -6.355 1.239 3.143 1.00 85.88 84 TRP A CA 1
ATOM 675 C C . TRP A 1 84 ? -6.210 2.326 4.214 1.00 85.88 84 TRP A C 1
ATOM 677 O O . TRP A 1 84 ? -6.545 2.105 5.379 1.00 85.88 84 TRP A O 1
ATOM 687 N N . LEU A 1 85 ? -5.793 3.532 3.816 1.00 83.50 85 LEU A N 1
ATOM 688 C CA . LEU A 1 85 ? -5.672 4.675 4.718 1.00 83.50 85 LEU A CA 1
ATOM 689 C C . LEU A 1 85 ? -7.025 5.037 5.339 1.00 83.50 85 LEU A C 1
ATOM 691 O O . LEU A 1 85 ? -7.092 5.303 6.536 1.00 83.50 85 LEU A O 1
ATOM 695 N N . TYR A 1 86 ? -8.103 4.968 4.556 1.00 83.38 86 TYR A N 1
ATOM 696 C CA . TYR A 1 86 ? -9.461 5.159 5.048 1.00 83.38 86 TYR A CA 1
ATOM 697 C C . TYR A 1 86 ? -9.862 4.094 6.077 1.00 83.38 86 TYR A C 1
ATOM 699 O O . TYR A 1 86 ? -10.327 4.458 7.151 1.00 83.38 86 TYR A O 1
ATOM 707 N N . THR A 1 87 ? -9.624 2.802 5.822 1.00 81.12 87 THR A N 1
ATOM 708 C CA . THR A 1 87 ? -9.943 1.735 6.794 1.00 81.12 87 THR A CA 1
ATOM 709 C C . THR A 1 87 ? -9.177 1.887 8.108 1.00 81.12 87 THR A C 1
ATOM 711 O O . THR A 1 87 ? -9.751 1.693 9.178 1.00 81.12 87 THR A O 1
ATOM 714 N N . LYS A 1 88 ? -7.903 2.302 8.065 1.00 75.56 88 LYS A N 1
ATOM 715 C CA . LYS A 1 88 ? -7.121 2.561 9.286 1.00 75.56 88 LYS A CA 1
ATOM 716 C C . LYS A 1 88 ? -7.551 3.859 9.985 1.00 75.56 88 LYS A C 1
ATOM 718 O O . LYS A 1 88 ? -7.537 3.907 11.212 1.00 75.56 88 LYS A O 1
ATOM 723 N N . TYR A 1 89 ? -7.962 4.893 9.243 1.00 69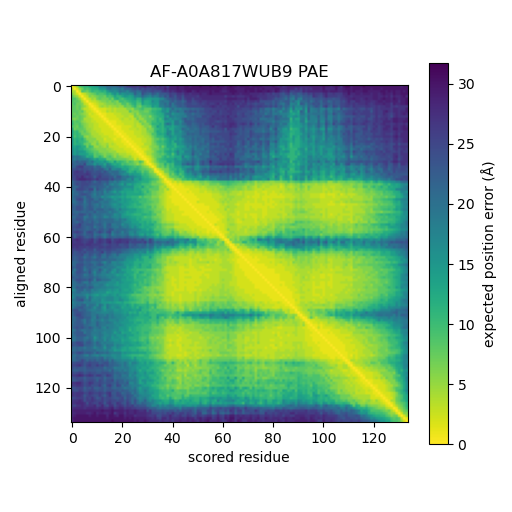.44 89 TYR A N 1
ATOM 724 C CA . TYR A 1 89 ? -8.454 6.153 9.818 1.00 69.44 89 TYR A CA 1
ATOM 725 C C . TYR A 1 89 ? -9.852 6.012 10.441 1.00 69.44 89 TYR A C 1
ATOM 727 O O . TYR A 1 89 ? -10.099 6.499 11.537 1.00 69.44 89 TYR A O 1
ATOM 735 N N . SER A 1 90 ? -10.762 5.322 9.754 1.00 72.12 90 SER A N 1
ATOM 736 C CA . SER A 1 90 ? -12.149 5.144 10.189 1.00 72.12 90 SER A CA 1
ATOM 737 C C . SER A 1 90 ? -12.283 4.110 11.306 1.00 72.12 90 SER A C 1
ATOM 739 O O . SER A 1 90 ? -13.239 4.176 12.072 1.00 72.12 90 SER A O 1
ATOM 741 N N . GLY A 1 91 ? -11.388 3.115 11.372 1.00 64.50 91 GLY A N 1
ATOM 742 C CA . GLY A 1 91 ? -11.503 1.985 12.305 1.00 64.50 91 GLY A CA 1
ATOM 743 C C . GLY A 1 91 ? -12.736 1.096 12.068 1.00 64.50 91 GLY A C 1
ATOM 744 O O . GLY A 1 91 ? -12.954 0.128 12.793 1.00 64.50 91 GLY A O 1
ATOM 745 N N . GLU A 1 92 ? -13.535 1.413 11.052 1.00 62.81 92 GLU A N 1
ATOM 746 C CA . GLU A 1 92 ? -14.726 0.699 10.614 1.00 62.81 92 GLU A CA 1
ATOM 747 C C . GLU A 1 92 ? -14.356 -0.100 9.357 1.00 62.81 92 GLU A C 1
ATOM 749 O O . GLU A 1 92 ? -13.593 0.381 8.517 1.00 62.81 92 GLU A O 1
ATOM 754 N N . TYR A 1 93 ? -14.845 -1.339 9.241 1.00 68.56 93 T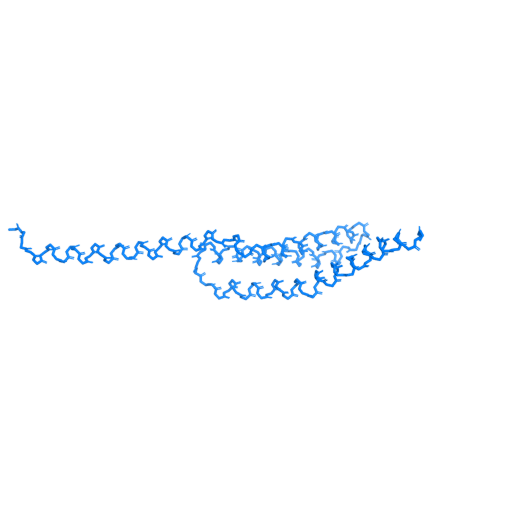YR A N 1
ATOM 755 C CA . TYR A 1 93 ? -14.469 -2.282 8.173 1.00 68.56 93 TYR A CA 1
ATOM 756 C C . TYR A 1 93 ? -12.985 -2.702 8.172 1.00 68.56 93 TYR A C 1
ATOM 758 O O . TYR A 1 93 ? -12.340 -2.767 7.123 1.00 68.56 93 TYR A O 1
ATOM 766 N N . ALA A 1 94 ? -12.443 -3.042 9.348 1.00 71.62 94 ALA A N 1
ATOM 767 C CA . ALA A 1 94 ? -11.073 -3.551 9.496 1.00 71.62 94 ALA A CA 1
ATOM 768 C C . ALA A 1 94 ? -10.763 -4.768 8.597 1.00 71.62 94 ALA A C 1
ATOM 770 O O . ALA A 1 94 ? -9.634 -4.902 8.128 1.00 71.62 94 ALA A O 1
ATOM 771 N N . GLU A 1 95 ? -11.772 -5.590 8.286 1.00 78.44 95 GLU A N 1
ATOM 772 C CA . GLU A 1 95 ? -11.663 -6.727 7.361 1.00 78.44 95 GLU A CA 1
ATOM 773 C C . GLU A 1 95 ? -11.173 -6.303 5.967 1.00 78.44 95 GLU A C 1
ATOM 775 O O . GLU A 1 95 ? -10.308 -6.952 5.385 1.00 78.44 95 GLU A O 1
ATOM 780 N N . ILE A 1 96 ? -11.658 -5.174 5.434 1.00 81.19 96 ILE A N 1
ATOM 781 C CA . ILE A 1 96 ? -11.224 -4.652 4.125 1.00 81.19 96 ILE A CA 1
ATOM 782 C C . ILE A 1 96 ? -9.745 -4.256 4.177 1.00 81.19 96 ILE A C 1
ATOM 784 O O . ILE A 1 96 ? -8.994 -4.528 3.239 1.00 81.19 96 ILE A O 1
ATOM 788 N N . GLY A 1 97 ? -9.313 -3.657 5.289 1.00 82.12 97 GLY A N 1
ATOM 789 C CA . GLY A 1 97 ? -7.910 -3.330 5.526 1.00 82.12 97 GLY A CA 1
ATOM 790 C C . GLY A 1 97 ? -7.021 -4.576 5.557 1.00 82.12 97 GLY A C 1
ATOM 791 O O . GLY A 1 97 ? -5.943 -4.558 4.970 1.00 82.12 97 GLY A O 1
ATOM 792 N N . GLU A 1 98 ? -7.495 -5.666 6.165 1.00 81.81 98 GLU A N 1
ATOM 793 C CA . GLU A 1 98 ? -6.782 -6.949 6.227 1.00 81.81 98 GLU A CA 1
ATOM 794 C C . GLU A 1 98 ? -6.636 -7.603 4.844 1.00 81.81 98 GLU A C 1
ATOM 796 O O . GLU A 1 98 ? -5.550 -8.068 4.493 1.00 81.81 98 GLU A O 1
ATOM 801 N N . TYR A 1 99 ? -7.676 -7.564 4.003 1.00 87.25 99 TYR A N 1
ATOM 802 C CA . TYR A 1 99 ? -7.559 -8.024 2.614 1.00 87.25 99 TYR A CA 1
ATOM 803 C C . TYR A 1 99 ? -6.517 -7.219 1.834 1.00 87.25 99 TYR A C 1
ATOM 805 O O . TYR A 1 99 ? -5.738 -7.789 1.068 1.00 87.25 99 TYR A O 1
ATOM 813 N N . ILE A 1 100 ? -6.473 -5.899 2.029 1.00 87.69 100 ILE A N 1
ATOM 814 C CA . ILE A 1 100 ? -5.481 -5.045 1.370 1.00 87.69 100 ILE A CA 1
ATOM 815 C C . ILE A 1 100 ? -4.066 -5.333 1.897 1.00 87.69 100 ILE A C 1
ATOM 817 O O . ILE A 1 100 ? -3.129 -5.396 1.099 1.00 87.69 100 ILE A O 1
ATOM 821 N N . ASP A 1 101 ? -3.914 -5.560 3.203 1.00 86.88 101 ASP A N 1
ATOM 822 C CA . ASP A 1 101 ? -2.653 -5.988 3.820 1.00 86.88 101 ASP A CA 1
ATOM 823 C C . ASP A 1 101 ? -2.175 -7.328 3.212 1.00 86.88 101 ASP A C 1
ATOM 825 O O . ASP A 1 101 ? -1.014 -7.451 2.816 1.00 86.88 101 ASP A O 1
ATOM 829 N N . TYR A 1 102 ? -3.076 -8.296 3.001 1.00 87.31 102 TYR A N 1
ATOM 830 C CA . TYR A 1 102 ? -2.758 -9.550 2.307 1.00 87.31 102 TYR A CA 1
ATOM 831 C C . TYR A 1 102 ? -2.297 -9.322 0.858 1.00 87.31 102 TYR A C 1
ATOM 833 O O . TYR A 1 102 ? -1.280 -9.873 0.429 1.00 87.31 102 TYR A O 1
ATOM 841 N N . PHE A 1 103 ? -3.004 -8.484 0.093 1.00 87.94 103 PHE A N 1
ATOM 842 C CA . PHE A 1 103 ? -2.596 -8.139 -1.274 1.00 87.94 103 PHE A CA 1
ATOM 843 C C . PHE A 1 103 ? -1.208 -7.487 -1.314 1.00 87.94 103 PHE A C 1
ATOM 845 O O . PHE A 1 103 ? -0.398 -7.805 -2.189 1.00 87.94 103 PHE A O 1
ATOM 852 N N . ALA A 1 104 ? -0.912 -6.608 -0.359 1.00 87.75 104 ALA A N 1
ATOM 853 C CA . ALA A 1 104 ? 0.392 -5.974 -0.229 1.00 87.75 104 ALA A CA 1
ATOM 854 C C . ALA A 1 104 ? 1.507 -6.991 0.050 1.00 87.75 104 ALA A C 1
ATOM 856 O O . ALA A 1 104 ? 2.559 -6.940 -0.594 1.00 87.75 104 ALA A O 1
ATOM 857 N N . ASP A 1 105 ? 1.264 -7.962 0.931 1.00 88.12 105 ASP A N 1
ATOM 858 C CA . ASP A 1 105 ? 2.212 -9.046 1.199 1.00 88.12 105 ASP A CA 1
ATOM 859 C C . ASP A 1 105 ? 2.445 -9.926 -0.038 1.00 88.12 105 ASP A C 1
ATOM 861 O O . ASP A 1 105 ? 3.583 -10.306 -0.329 1.00 88.12 105 ASP A O 1
ATOM 865 N N . VAL A 1 106 ? 1.405 -10.207 -0.828 1.00 88.56 106 VAL A N 1
ATOM 866 C CA . VAL A 1 106 ? 1.539 -10.938 -2.100 1.00 88.56 106 VAL A CA 1
ATOM 867 C C . VAL A 1 106 ? 2.426 -10.168 -3.084 1.00 88.56 106 VAL A C 1
ATOM 869 O O . VAL A 1 106 ? 3.310 -10.766 -3.704 1.00 88.56 106 VAL A O 1
ATOM 872 N N . ILE A 1 107 ? 2.233 -8.852 -3.218 1.00 88.38 107 ILE A N 1
ATOM 873 C CA . ILE A 1 107 ? 3.060 -7.996 -4.085 1.00 88.38 107 ILE A CA 1
ATOM 874 C C . ILE A 1 107 ? 4.509 -7.962 -3.583 1.00 88.38 107 ILE A C 1
ATOM 876 O O . ILE A 1 107 ? 5.450 -8.069 -4.376 1.00 88.38 107 ILE A O 1
ATOM 880 N N . TRP A 1 108 ? 4.707 -7.844 -2.271 1.00 87.19 108 TRP A N 1
ATOM 881 C CA . TRP A 1 108 ? 6.029 -7.827 -1.657 1.00 87.19 108 TRP A CA 1
ATOM 882 C C . TRP A 1 108 ? 6.796 -9.126 -1.899 1.00 87.19 108 TRP A C 1
ATOM 884 O O . TRP A 1 108 ? 7.920 -9.095 -2.409 1.00 87.19 108 TRP A O 1
ATOM 894 N N . ASN A 1 109 ? 6.179 -10.262 -1.584 1.00 86.88 109 ASN A N 1
ATOM 895 C CA . ASN A 1 109 ? 6.826 -11.566 -1.656 1.00 86.88 109 ASN A CA 1
ATOM 896 C C . ASN A 1 109 ? 7.090 -12.000 -3.106 1.00 86.88 109 ASN A C 1
ATOM 898 O O . ASN A 1 109 ? 8.136 -12.579 -3.392 1.00 86.88 109 ASN A O 1
ATOM 902 N N . ASN A 1 110 ? 6.188 -11.683 -4.043 1.00 85.38 110 ASN A N 1
ATOM 903 C CA . ASN A 1 110 ? 6.345 -12.089 -5.444 1.00 85.38 110 ASN A CA 1
ATOM 904 C C . ASN A 1 110 ? 7.149 -11.099 -6.296 1.00 85.38 110 ASN A C 1
ATOM 906 O O . ASN A 1 110 ? 7.825 -11.514 -7.235 1.00 85.38 110 ASN A O 1
ATOM 910 N N . GLY A 1 111 ? 7.077 -9.800 -6.005 1.00 81.62 111 GLY A N 1
ATOM 911 C CA . GLY A 1 111 ? 7.737 -8.762 -6.798 1.00 81.62 111 GLY A CA 1
ATOM 912 C C . GLY A 1 111 ? 9.048 -8.297 -6.176 1.00 81.62 111 GLY A C 1
ATOM 913 O O . GLY A 1 111 ? 10.123 -8.448 -6.756 1.00 81.62 111 GLY A O 1
ATOM 914 N N . PHE A 1 112 ? 8.968 -7.731 -4.974 1.00 81.62 112 PHE A N 1
ATOM 915 C CA . PHE A 1 112 ? 10.092 -7.032 -4.351 1.00 81.62 112 PHE A CA 1
ATOM 916 C C . PHE A 1 112 ? 11.137 -7.985 -3.772 1.00 81.62 112 PHE A C 1
ATOM 918 O O . PHE A 1 112 ? 12.328 -7.847 -4.057 1.00 81.62 112 PHE A O 1
ATOM 925 N N . GLN A 1 113 ? 10.723 -8.984 -2.997 1.00 82.81 113 GLN A N 1
ATOM 926 C CA . GLN A 1 113 ? 11.620 -9.933 -2.338 1.00 82.81 113 GLN A CA 1
ATOM 927 C C . GLN A 1 113 ? 12.588 -10.660 -3.302 1.00 82.81 113 GLN A C 1
ATOM 929 O O . GLN A 1 113 ? 13.790 -10.722 -3.002 1.00 82.81 113 GLN A O 1
ATOM 934 N N . PRO A 1 114 ? 12.165 -11.184 -4.472 1.00 83.75 114 PRO A N 1
ATOM 935 C CA . PRO A 1 114 ? 13.099 -11.802 -5.412 1.00 83.75 114 PRO A CA 1
ATOM 936 C C . PRO A 1 114 ? 14.061 -10.786 -6.036 1.00 83.75 114 PRO A C 1
ATOM 938 O O . PRO A 1 114 ? 15.222 -11.120 -6.271 1.00 83.75 114 PRO A O 1
ATOM 941 N N . VAL A 1 115 ? 13.631 -9.543 -6.269 1.00 83.50 115 VAL A N 1
ATOM 942 C CA . VAL A 1 115 ? 14.499 -8.478 -6.797 1.00 83.50 115 VAL A CA 1
ATOM 943 C C . VAL A 1 115 ? 15.551 -8.075 -5.763 1.00 83.50 115 VAL A C 1
ATOM 945 O O . VAL A 1 115 ? 16.744 -8.078 -6.074 1.00 83.50 115 VAL A O 1
ATOM 948 N N . TYR A 1 116 ? 15.143 -7.826 -4.516 1.00 81.81 116 TYR A N 1
ATOM 949 C CA . TYR A 1 116 ? 16.058 -7.497 -3.422 1.00 81.81 116 TYR A CA 1
ATOM 950 C C . TYR A 1 116 ? 17.042 -8.629 -3.144 1.00 81.81 116 TYR A C 1
ATOM 952 O O . TYR A 1 116 ? 18.239 -8.381 -3.035 1.00 81.81 116 TYR A O 1
ATOM 960 N N . SER A 1 117 ? 16.578 -9.879 -3.085 1.00 84.00 117 SER A N 1
ATOM 961 C CA . SER A 1 117 ? 17.463 -11.022 -2.840 1.00 84.00 117 SER A CA 1
ATOM 962 C C . SER A 1 117 ? 18.450 -11.259 -3.986 1.00 84.00 117 SER A C 1
ATOM 964 O O . SER A 1 117 ? 19.606 -11.592 -3.723 1.00 84.00 117 SER A O 1
ATOM 966 N N . LYS A 1 118 ? 18.054 -11.041 -5.248 1.00 85.81 118 LYS A N 1
ATOM 967 C CA . LYS A 1 118 ? 18.979 -11.071 -6.395 1.00 85.81 118 LYS A CA 1
ATOM 968 C C . LYS A 1 118 ? 20.014 -9.953 -6.307 1.00 85.81 118 LYS A C 1
ATOM 970 O O . LYS A 1 118 ? 21.201 -10.229 -6.469 1.00 85.81 118 LYS A O 1
ATOM 975 N N . CYS A 1 119 ? 19.585 -8.726 -6.013 1.00 83.88 119 CYS A N 1
ATOM 976 C CA . CYS A 1 119 ? 20.475 -7.576 -5.869 1.00 83.88 119 CYS A CA 1
ATOM 977 C C . CYS A 1 119 ? 21.471 -7.777 -4.716 1.00 83.88 119 CYS A C 1
ATOM 979 O O . CYS A 1 119 ? 22.677 -7.702 -4.932 1.00 83.88 119 CYS A O 1
ATOM 981 N N . LEU A 1 120 ? 20.989 -8.161 -3.530 1.00 85.75 120 LEU A N 1
ATOM 982 C CA . LEU A 1 120 ? 21.816 -8.457 -2.358 1.00 85.75 120 LEU A CA 1
ATOM 983 C C . LEU A 1 120 ? 22.807 -9.590 -2.620 1.00 85.75 120 LEU A C 1
ATOM 985 O O . LEU A 1 120 ? 23.969 -9.474 -2.248 1.00 85.75 120 LEU A O 1
ATOM 989 N N . ARG A 1 121 ? 22.393 -10.673 -3.292 1.00 84.81 121 ARG A N 1
ATOM 990 C CA . ARG A 1 121 ? 23.314 -11.756 -3.680 1.00 84.81 121 ARG A CA 1
ATOM 991 C C . ARG A 1 121 ? 24.375 -11.285 -4.667 1.00 84.81 121 ARG A C 1
ATOM 993 O O . ARG A 1 121 ? 25.497 -11.777 -4.620 1.00 84.81 121 ARG A O 1
ATOM 1000 N N . SER A 1 122 ? 24.036 -10.399 -5.598 1.00 84.62 122 SER A N 1
ATOM 1001 C CA . SER A 1 122 ? 25.010 -9.837 -6.538 1.00 84.62 122 SER A CA 1
ATOM 1002 C C . SER A 1 122 ? 25.974 -8.879 -5.837 1.00 84.62 122 SER A C 1
ATOM 1004 O O . SER A 1 122 ? 27.177 -9.019 -6.014 1.00 84.62 122 SER A O 1
ATOM 1006 N N . ALA A 1 123 ? 25.478 -8.003 -4.961 1.00 83.88 123 ALA A N 1
ATOM 1007 C CA . ALA A 1 123 ? 26.303 -7.116 -4.145 1.00 83.88 123 ALA A CA 1
ATOM 1008 C C . ALA A 1 123 ? 27.231 -7.898 -3.197 1.00 83.88 123 ALA A C 1
ATOM 1010 O O . ALA A 1 123 ? 28.434 -7.655 -3.181 1.00 83.88 123 ALA A O 1
ATOM 1011 N N . MET A 1 124 ? 26.708 -8.898 -2.474 1.00 82.50 124 MET A N 1
ATOM 1012 C CA . MET A 1 124 ? 27.521 -9.782 -1.627 1.00 82.50 124 MET A CA 1
ATOM 1013 C C . MET A 1 124 ? 28.578 -10.538 -2.430 1.00 82.50 124 MET A C 1
ATOM 1015 O O . MET A 1 124 ? 29.698 -10.677 -1.955 1.00 82.50 124 MET A O 1
ATOM 1019 N N . ARG A 1 125 ? 28.260 -11.010 -3.644 1.00 80.50 125 ARG A N 1
ATOM 1020 C CA . ARG A 1 125 ? 29.249 -11.663 -4.516 1.00 80.50 125 ARG A CA 1
ATOM 1021 C C . ARG A 1 125 ? 30.369 -10.713 -4.929 1.00 80.50 125 ARG A C 1
ATOM 1023 O O . ARG A 1 125 ? 31.519 -11.135 -4.921 1.00 80.50 125 ARG A O 1
ATOM 1030 N N . SER A 1 126 ? 30.057 -9.455 -5.234 1.00 80.94 126 SER A N 1
ATOM 1031 C CA . SER A 1 126 ? 31.081 -8.449 -5.529 1.00 80.94 126 SER A CA 1
ATOM 1032 C C . SER A 1 126 ? 31.969 -8.183 -4.312 1.00 80.94 126 SER A C 1
ATOM 1034 O O . SER A 1 126 ? 33.186 -8.198 -4.441 1.00 80.94 126 SER A O 1
ATOM 1036 N N . VAL A 1 127 ? 31.391 -8.037 -3.115 1.00 80.88 127 VAL A N 1
ATOM 1037 C CA . VAL A 1 127 ? 32.154 -7.798 -1.873 1.00 80.88 127 VAL A CA 1
ATOM 1038 C C . VAL A 1 127 ? 33.020 -9.004 -1.479 1.00 80.88 127 VAL A C 1
ATOM 1040 O O . VAL A 1 127 ? 34.192 -8.831 -1.159 1.00 80.88 127 VAL A O 1
ATOM 1043 N N . LEU A 1 128 ? 32.486 -10.228 -1.558 1.00 74.94 128 LEU A N 1
ATOM 1044 C CA . LEU A 1 128 ? 33.226 -11.463 -1.257 1.00 74.94 128 LEU A CA 1
ATOM 1045 C C . LEU A 1 128 ? 34.303 -11.784 -2.307 1.00 74.94 128 LEU A C 1
ATOM 1047 O O . LEU A 1 128 ? 35.310 -12.411 -1.985 1.00 74.94 128 LEU A O 1
ATOM 1051 N N . GLY A 1 129 ? 34.120 -11.344 -3.555 1.00 63.75 129 GLY A N 1
ATOM 1052 C CA . GLY A 1 129 ? 35.142 -11.435 -4.601 1.00 63.75 129 GLY A CA 1
ATOM 1053 C C . GLY A 1 129 ? 36.383 -10.588 -4.303 1.00 63.75 129 GLY A C 1
ATOM 1054 O O . GLY A 1 129 ? 37.483 -10.971 -4.689 1.00 63.75 129 GLY A O 1
ATOM 1055 N N . HIS A 1 130 ? 36.229 -9.492 -3.553 1.00 57.50 130 HIS A N 1
ATOM 1056 C CA . HIS A 1 130 ? 37.343 -8.657 -3.101 1.00 57.50 130 HIS A CA 1
ATOM 1057 C C . HIS A 1 130 ? 38.073 -9.205 -1.861 1.00 57.50 130 HIS A C 1
ATOM 1059 O O . HIS A 1 130 ? 39.151 -8.718 -1.550 1.00 57.50 130 HIS A O 1
ATOM 1065 N N . THR A 1 131 ? 37.542 -10.218 -1.163 1.00 56.69 131 THR A N 1
ATOM 1066 C CA . THR A 1 131 ? 38.150 -10.765 0.073 1.00 56.69 131 THR A CA 1
ATOM 1067 C C . THR A 1 131 ? 39.021 -12.007 -0.151 1.00 56.69 131 THR A C 1
ATOM 1069 O O . THR A 1 131 ? 39.506 -12.588 0.814 1.00 56.69 131 THR A O 1
ATOM 1072 N N . LYS A 1 132 ? 39.202 -12.458 -1.401 1.00 49.47 132 LYS A N 1
ATOM 1073 C CA . LYS A 1 132 ? 39.929 -13.702 -1.725 1.00 49.47 132 LYS A CA 1
ATOM 1074 C C . LYS A 1 132 ? 41.294 -13.494 -2.394 1.00 49.47 132 LYS A C 1
ATOM 1076 O O . LYS A 1 132 ? 41.807 -14.425 -3.008 1.00 49.47 132 LYS A O 1
ATOM 1081 N N . VAL A 1 133 ? 41.861 -12.294 -2.288 1.00 50.84 133 VAL A N 1
ATOM 1082 C CA . VAL A 1 133 ? 43.204 -11.973 -2.791 1.00 50.84 133 VAL A CA 1
ATOM 1083 C C . VAL A 1 133 ? 44.007 -11.309 -1.677 1.00 50.84 133 VAL A C 1
ATOM 1085 O O . VAL A 1 133 ? 44.260 -10.115 -1.737 1.00 50.84 133 VAL A O 1
ATOM 1088 N N . GLU A 1 134 ? 44.367 -12.085 -0.659 1.00 39.62 134 GLU A N 1
ATOM 1089 C CA . GLU A 1 134 ? 45.565 -11.870 0.166 1.00 39.62 134 GLU A CA 1
ATOM 1090 C C . GLU A 1 134 ? 46.173 -13.234 0.504 1.00 39.62 134 GLU A C 1
ATOM 1092 O O . GLU A 1 134 ? 45.396 -14.154 0.861 1.00 39.62 134 GLU A O 1
#

Secondary structure (DSSP, 8-state):
---HHHHHHHHHHHHHHHHHHHHHHHHHHHTTGGGTTTHHHHHHHHHHHHHHHHHHHHHHTT-HHHHHHHHHHHHHHHHHHHHHHHHHHH-S-HHHHHHHHHHHHHHIIIIIHHHHHHHHHHHHHHHHHTTS--

Foldseek 3Di:
DDDVVVVVVVVVVVVVVVVVVVVVVVLQVQLVVVVVLVLLLVLLVVLLVVLVVVLVVCVVVVVVVVSVVSVVVSVVSVVLSVVLNVCSNVVPPVVSNVVSSVVSVVSCVPPVVVVVVVVVVVVVVVVVVVVPDD

pLDDT: mean 78.22, std 11.93, range [39.62, 92.5]